Protein AF-A0A2M9ZW17-F1 (afdb_monomer_lite)

Structure (mmCIF, N/CA/C/O backbone):
data_AF-A0A2M9ZW17-F1
#
_entry.id   AF-A0A2M9ZW17-F1
#
loop_
_atom_site.group_PDB
_atom_site.id
_atom_site.type_symbol
_atom_site.label_atom_id
_atom_site.label_alt_id
_atom_site.label_comp_id
_atom_site.label_asym_id
_atom_site.label_entity_id
_atom_site.label_seq_id
_atom_site.pdbx_PDB_ins_code
_atom_site.Cartn_x
_atom_site.Cartn_y
_atom_site.Cartn_z
_atom_site.occupancy
_atom_site.B_iso_or_equiv
_atom_site.auth_seq_id
_atom_site.auth_comp_id
_atom_site.auth_asym_id
_atom_site.auth_atom_id
_atom_site.pdbx_PDB_model_num
ATOM 1 N N . MET A 1 1 ? 19.500 -14.813 8.245 1.00 52.47 1 MET A N 1
ATOM 2 C CA . MET A 1 1 ? 19.295 -13.391 8.603 1.00 52.47 1 MET A CA 1
ATOM 3 C C . MET A 1 1 ? 17.827 -13.066 8.398 1.00 52.47 1 MET A C 1
ATOM 5 O O . MET A 1 1 ? 17.281 -13.518 7.401 1.00 52.47 1 MET A O 1
ATOM 9 N N . ARG A 1 2 ? 17.176 -12.360 9.330 1.00 70.25 2 ARG A N 1
ATOM 10 C CA . ARG A 1 2 ? 15.869 -11.745 9.047 1.00 70.25 2 ARG A CA 1
ATOM 11 C C . ARG A 1 2 ? 16.156 -10.480 8.241 1.00 70.25 2 ARG A C 1
ATOM 13 O O . ARG A 1 2 ? 16.844 -9.610 8.760 1.00 70.25 2 ARG A O 1
ATOM 20 N N . TYR A 1 3 ? 15.700 -10.429 6.994 1.00 75.50 3 TYR A N 1
ATOM 21 C CA . TYR A 1 3 ? 15.730 -9.203 6.197 1.00 75.50 3 TYR A CA 1
ATOM 22 C C . TYR A 1 3 ? 14.903 -8.117 6.893 1.00 75.50 3 TYR A C 1
ATOM 24 O O . TYR A 1 3 ? 13.852 -8.414 7.473 1.00 75.50 3 TYR A O 1
ATOM 32 N N . SER A 1 4 ? 15.375 -6.878 6.835 1.00 90.06 4 SER A N 1
ATOM 33 C CA . SER A 1 4 ? 14.593 -5.695 7.197 1.00 90.06 4 SER A CA 1
ATOM 34 C C . SER A 1 4 ? 13.376 -5.549 6.277 1.00 90.06 4 SER A C 1
ATOM 36 O O . SER A 1 4 ? 13.341 -6.101 5.175 1.00 90.06 4 SER A O 1
ATOM 38 N N . TYR A 1 5 ? 12.352 -4.814 6.715 1.00 90.06 5 TYR A N 1
ATOM 39 C CA . TYR A 1 5 ? 11.165 -4.594 5.883 1.00 90.06 5 TYR A CA 1
ATOM 40 C C . TYR A 1 5 ? 11.478 -3.818 4.599 1.00 90.06 5 TYR A C 1
ATOM 42 O O . TYR A 1 5 ? 10.903 -4.130 3.561 1.00 90.06 5 TYR A O 1
ATOM 50 N N . GLU A 1 6 ? 12.467 -2.923 4.632 1.00 89.12 6 GLU A N 1
ATOM 51 C CA . GLU A 1 6 ? 12.974 -2.239 3.437 1.00 89.12 6 GLU A CA 1
ATOM 52 C C . GLU A 1 6 ? 13.608 -3.209 2.437 1.00 89.12 6 GLU A C 1
ATOM 54 O O . GLU A 1 6 ? 13.267 -3.197 1.260 1.00 89.12 6 GLU A O 1
ATOM 59 N N . GLU A 1 7 ? 14.464 -4.127 2.892 1.00 92.00 7 GLU A N 1
ATOM 60 C CA . GLU A 1 7 ? 15.045 -5.147 2.006 1.00 92.00 7 GLU A CA 1
ATOM 61 C C . GLU A 1 7 ? 13.966 -6.054 1.398 1.00 92.00 7 GLU A C 1
ATOM 63 O O . GLU A 1 7 ? 14.054 -6.442 0.231 1.00 92.00 7 GLU A O 1
ATOM 68 N N . ARG A 1 8 ? 12.915 -6.361 2.169 1.00 92.75 8 ARG A N 1
ATOM 69 C CA . ARG A 1 8 ? 11.758 -7.125 1.678 1.00 92.75 8 ARG A CA 1
ATOM 70 C C . ARG A 1 8 ? 10.925 -6.340 0.668 1.00 92.75 8 ARG A C 1
ATOM 72 O O . ARG A 1 8 ? 10.334 -6.967 -0.211 1.00 92.75 8 ARG A O 1
ATOM 79 N N . TRP A 1 9 ? 10.840 -5.016 0.795 1.00 93.69 9 TRP A N 1
ATOM 80 C CA . TRP A 1 9 ? 10.199 -4.157 -0.201 1.00 93.69 9 TRP A CA 1
ATOM 81 C C . TRP A 1 9 ? 11.016 -4.110 -1.490 1.00 93.69 9 TRP A C 1
ATOM 83 O O . TRP A 1 9 ? 10.462 -4.363 -2.554 1.00 93.69 9 TRP A O 1
ATOM 93 N N . GLU A 1 10 ? 12.328 -3.891 -1.411 1.00 94.31 10 GLU A N 1
ATOM 94 C CA . GLU A 1 10 ? 13.207 -3.861 -2.588 1.00 94.31 10 GLU A CA 1
ATOM 95 C C . GLU A 1 10 ? 13.155 -5.170 -3.390 1.00 94.31 10 GLU A C 1
ATOM 97 O O . GLU A 1 10 ? 13.170 -5.170 -4.624 1.00 94.31 10 GLU A O 1
ATOM 102 N N . GLU A 1 11 ? 13.053 -6.311 -2.704 1.00 94.38 11 GLU A N 1
ATOM 103 C CA . GLU A 1 11 ? 12.857 -7.600 -3.365 1.00 94.38 11 GLU A CA 1
ATOM 104 C C . GLU A 1 11 ? 11.476 -7.713 -4.031 1.00 94.38 11 GLU A C 1
ATOM 106 O O . GLU A 1 11 ? 11.378 -8.165 -5.176 1.00 94.38 11 GLU A O 1
ATOM 111 N N . ALA A 1 12 ? 10.409 -7.302 -3.339 1.00 94.56 12 ALA A N 1
ATOM 112 C CA . ALA A 1 12 ? 9.051 -7.320 -3.882 1.00 94.56 12 ALA A CA 1
ATOM 113 C C . ALA A 1 12 ? 8.913 -6.385 -5.093 1.00 94.56 12 ALA A C 1
ATOM 115 O O . ALA A 1 12 ? 8.365 -6.789 -6.121 1.00 94.56 12 ALA A O 1
ATOM 116 N N . ARG A 1 13 ? 9.486 -5.178 -5.015 1.00 95.56 13 ARG A N 1
ATOM 117 C CA . ARG A 1 13 ? 9.497 -4.186 -6.092 1.00 95.56 13 ARG A CA 1
ATOM 118 C C . ARG A 1 13 ? 10.063 -4.778 -7.375 1.00 95.56 13 ARG A C 1
ATOM 120 O O . ARG A 1 13 ? 9.382 -4.755 -8.392 1.00 95.56 13 ARG A O 1
ATOM 127 N N . LYS A 1 14 ? 11.245 -5.401 -7.320 1.00 95.25 14 LYS A N 1
ATOM 128 C CA . LYS A 1 14 ? 11.892 -6.022 -8.495 1.00 95.25 14 LYS A CA 1
ATOM 129 C C . LYS A 1 14 ? 11.020 -7.067 -9.194 1.00 95.25 14 LYS A C 1
ATOM 131 O O . LYS A 1 14 ? 11.181 -7.293 -10.390 1.00 95.25 14 LYS A O 1
ATOM 136 N N . ARG A 1 15 ? 10.121 -7.726 -8.457 1.00 94.75 15 ARG A N 1
ATOM 137 C CA . ARG A 1 15 ? 9.208 -8.745 -8.997 1.00 94.75 15 ARG A CA 1
ATOM 138 C C . ARG A 1 15 ? 7.959 -8.131 -9.631 1.00 94.75 15 ARG A C 1
ATOM 140 O O . ARG A 1 15 ? 7.449 -8.687 -10.597 1.00 94.75 15 ARG A O 1
ATOM 147 N N . ILE A 1 16 ? 7.468 -7.019 -9.087 1.00 94.62 16 ILE A N 1
ATOM 148 C CA . ILE A 1 16 ? 6.209 -6.377 -9.502 1.00 94.62 16 ILE A CA 1
ATOM 149 C C . ILE A 1 16 ? 6.447 -5.314 -10.585 1.00 94.62 16 ILE A C 1
ATOM 151 O O . ILE A 1 16 ? 5.638 -5.178 -11.500 1.00 94.62 16 ILE A O 1
ATOM 155 N N . GLU A 1 17 ? 7.564 -4.590 -10.524 1.00 95.56 17 GLU A N 1
ATOM 156 C CA . GLU A 1 17 ? 7.891 -3.476 -11.421 1.00 95.56 17 GLU A CA 1
ATOM 157 C C . GLU A 1 17 ? 7.797 -3.827 -12.915 1.00 95.56 17 GLU A C 1
ATOM 159 O O . GLU A 1 17 ? 7.141 -3.072 -13.633 1.00 95.56 17 GLU A O 1
ATOM 164 N N . PRO A 1 18 ? 8.317 -4.972 -13.407 1.00 94.38 18 PRO A N 1
ATOM 165 C CA . PRO A 1 18 ? 8.193 -5.321 -14.823 1.00 94.38 18 PRO A CA 1
ATOM 166 C C . PRO A 1 18 ? 6.740 -5.492 -15.279 1.00 94.38 18 PRO A C 1
ATOM 168 O O . PRO A 1 18 ? 6.405 -5.134 -16.406 1.00 94.38 18 PRO A O 1
ATOM 171 N N . MET A 1 19 ? 5.873 -6.018 -14.406 1.00 94.06 19 MET A N 1
ATOM 172 C CA . MET A 1 19 ? 4.450 -6.196 -14.699 1.00 94.06 19 MET A CA 1
ATOM 173 C C . MET A 1 19 ? 3.743 -4.842 -14.793 1.00 94.06 19 MET A C 1
ATOM 175 O O . MET A 1 19 ? 3.031 -4.592 -15.761 1.00 94.06 19 MET A O 1
ATOM 179 N N . VAL A 1 20 ? 3.969 -3.950 -13.822 1.00 92.62 20 VAL A N 1
ATOM 180 C CA . VAL A 1 20 ? 3.363 -2.608 -13.832 1.00 92.62 20 VAL A CA 1
ATOM 181 C C . VAL A 1 20 ? 3.885 -1.803 -15.022 1.00 92.62 20 VAL A C 1
ATOM 183 O O . VAL A 1 20 ? 3.102 -1.169 -15.722 1.00 92.62 20 VAL A O 1
ATOM 186 N N . TYR A 1 21 ? 5.183 -1.880 -15.318 1.00 93.00 21 TYR A N 1
ATOM 187 C CA . TYR A 1 21 ? 5.757 -1.239 -16.498 1.00 93.00 21 TYR A CA 1
ATOM 188 C C . TYR A 1 21 ? 5.132 -1.753 -17.799 1.00 93.00 21 TYR A C 1
ATOM 190 O O . TYR A 1 21 ? 4.774 -0.948 -18.659 1.00 93.00 21 TYR A O 1
ATOM 198 N N . ALA A 1 22 ? 4.944 -3.071 -17.934 1.00 90.50 22 ALA A N 1
ATOM 199 C CA . ALA A 1 22 ? 4.294 -3.657 -19.102 1.00 90.50 22 ALA A CA 1
ATOM 200 C C . ALA A 1 22 ? 2.854 -3.154 -19.273 1.00 90.50 22 ALA A C 1
ATOM 202 O O . ALA A 1 22 ? 2.497 -2.789 -20.384 1.00 90.50 22 ALA A O 1
ATOM 203 N N . MET A 1 23 ? 2.069 -3.036 -18.197 1.00 91.25 23 MET A N 1
ATOM 204 C CA . MET A 1 23 ? 0.714 -2.468 -18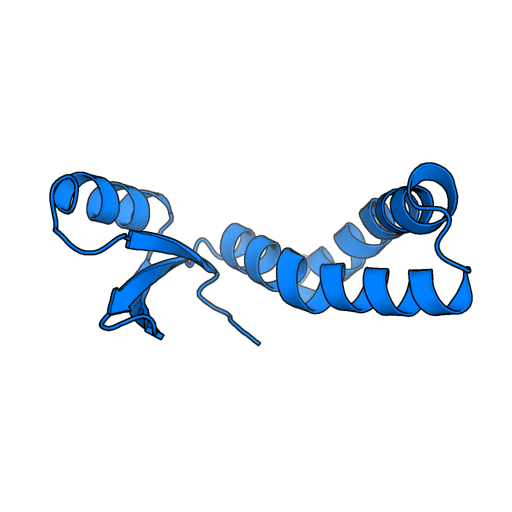.278 1.00 91.25 23 MET A CA 1
ATOM 205 C C . MET A 1 23 ? 0.726 -1.031 -18.817 1.00 91.25 23 MET A C 1
ATOM 207 O O . MET A 1 23 ? -0.059 -0.678 -19.692 1.00 91.25 23 MET A O 1
ATOM 211 N N . PHE A 1 24 ? 1.638 -0.189 -18.328 1.00 88.31 24 PHE A N 1
ATOM 212 C CA . PHE A 1 24 ? 1.721 1.207 -18.766 1.00 88.31 24 PHE A CA 1
ATOM 213 C C . PHE A 1 24 ? 2.182 1.330 -20.220 1.00 88.31 24 PHE A C 1
ATOM 215 O O . PHE A 1 24 ? 1.620 2.114 -20.982 1.00 88.31 24 PHE A O 1
ATOM 222 N N . TRP A 1 25 ? 3.186 0.552 -20.612 1.00 82.94 25 TRP A N 1
ATOM 223 C CA . TRP A 1 25 ? 3.735 0.615 -21.960 1.00 82.94 25 TRP A CA 1
ATOM 224 C C . TRP A 1 25 ? 2.849 -0.082 -23.003 1.00 82.94 25 TRP A C 1
ATOM 226 O O . TRP A 1 25 ? 2.643 0.463 -24.081 1.00 82.94 25 TRP A O 1
ATOM 236 N N . GLN A 1 26 ? 2.338 -1.278 -22.707 1.00 87.31 26 GLN A N 1
ATOM 237 C CA . GLN A 1 26 ? 1.635 -2.121 -23.681 1.00 87.31 26 GLN A CA 1
ATOM 238 C C . GLN A 1 26 ? 0.128 -1.878 -23.694 1.00 87.31 26 GLN A C 1
ATOM 240 O O . GLN A 1 26 ? -0.455 -1.796 -24.772 1.00 87.31 26 GLN A O 1
ATOM 245 N N . ASP A 1 27 ? -0.499 -1.758 -22.521 1.00 90.56 27 ASP A N 1
ATOM 246 C CA . ASP A 1 27 ? -1.962 -1.684 -22.435 1.00 90.56 27 ASP A CA 1
ATOM 247 C C . ASP A 1 27 ? -2.470 -0.240 -22.508 1.00 90.56 27 ASP A C 1
ATOM 249 O O . ASP A 1 27 ? -3.563 0.010 -23.018 1.00 90.56 27 ASP A O 1
ATOM 253 N N . LEU A 1 28 ? -1.684 0.715 -21.999 1.00 89.25 28 LEU A N 1
ATOM 254 C CA . LEU A 1 28 ? -2.053 2.134 -21.940 1.00 89.25 28 LEU A CA 1
ATOM 255 C C . LEU A 1 28 ? -1.337 3.007 -22.981 1.00 89.25 28 LEU A C 1
ATOM 257 O O . LEU A 1 28 ? -1.616 4.203 -23.041 1.00 89.25 28 LEU A O 1
ATOM 261 N N . ASP A 1 29 ? -0.436 2.424 -23.782 1.00 90.38 29 ASP A N 1
ATOM 262 C CA . ASP A 1 29 ? 0.361 3.110 -24.816 1.00 90.38 29 ASP A CA 1
ATOM 263 C C . ASP A 1 29 ? 1.097 4.359 -24.286 1.00 90.38 29 ASP A C 1
ATOM 265 O O . ASP A 1 29 ? 1.224 5.391 -24.949 1.00 90.38 29 ASP A O 1
ATOM 269 N N . ILE A 1 30 ? 1.568 4.293 -23.035 1.00 88.00 30 ILE A N 1
ATOM 270 C CA . ILE A 1 30 ? 2.309 5.390 -22.413 1.00 88.00 30 ILE A CA 1
ATOM 271 C C . ILE A 1 30 ? 3.776 5.294 -22.863 1.00 88.00 30 ILE A C 1
ATOM 273 O O . ILE A 1 30 ? 4.405 4.247 -22.668 1.00 88.00 30 ILE A O 1
ATOM 277 N N . PRO A 1 31 ? 4.369 6.373 -23.420 1.00 88.31 31 PRO A N 1
ATOM 278 C CA . PRO A 1 31 ? 5.767 6.373 -23.840 1.00 88.31 31 PRO A CA 1
ATOM 279 C C . PRO A 1 31 ? 6.703 5.943 -22.709 1.00 88.31 31 PRO A C 1
ATOM 281 O O . PRO A 1 31 ? 6.520 6.356 -21.563 1.00 88.31 31 PRO A O 1
ATOM 284 N N . GLY A 1 32 ? 7.732 5.152 -23.029 1.00 81.25 32 GLY A N 1
ATOM 285 C CA . GLY A 1 32 ? 8.589 4.499 -22.030 1.00 81.25 32 GLY A CA 1
ATOM 286 C C . GLY A 1 32 ? 9.173 5.443 -20.968 1.00 81.25 32 GLY A C 1
ATOM 287 O O . GLY A 1 32 ? 9.195 5.101 -19.790 1.00 81.25 32 GLY A O 1
ATOM 288 N N . GLU A 1 33 ? 9.568 6.662 -21.346 1.00 83.00 33 GLU A N 1
ATOM 289 C CA . GLU A 1 33 ? 10.088 7.672 -20.407 1.00 83.00 33 GLU A CA 1
ATOM 290 C C . GLU A 1 33 ? 9.047 8.138 -19.370 1.00 83.00 33 GLU A C 1
ATOM 292 O O . GLU A 1 33 ? 9.356 8.303 -18.185 1.00 83.00 33 GLU A O 1
ATOM 297 N N . HIS A 1 34 ? 7.789 8.280 -19.787 1.00 85.50 34 HIS A N 1
ATOM 298 C CA . HIS A 1 34 ? 6.682 8.616 -18.899 1.00 85.50 34 HIS A CA 1
ATOM 299 C C . HIS A 1 34 ? 6.236 7.396 -18.091 1.00 85.50 34 HIS A C 1
ATOM 301 O O . HIS A 1 34 ? 5.974 7.524 -16.894 1.00 85.50 34 HIS A O 1
ATOM 307 N N . ALA A 1 35 ? 6.227 6.211 -18.707 1.00 86.94 35 ALA A N 1
ATOM 308 C CA . ALA A 1 35 ? 5.873 4.958 -18.050 1.00 86.94 35 ALA A CA 1
ATOM 309 C C . ALA A 1 35 ? 6.771 4.690 -16.834 1.00 86.94 35 ALA A C 1
ATOM 311 O O . ALA A 1 35 ? 6.247 4.421 -15.758 1.00 86.94 35 ALA A O 1
ATOM 312 N N . VAL A 1 36 ? 8.096 4.862 -16.945 1.00 88.81 36 VAL A N 1
ATOM 313 C CA . VAL A 1 36 ? 9.018 4.700 -15.799 1.00 88.81 36 VAL A CA 1
ATOM 314 C C . VAL A 1 36 ? 8.666 5.646 -14.649 1.00 88.81 36 VAL A C 1
ATOM 316 O O . VAL A 1 36 ? 8.637 5.231 -13.490 1.00 88.81 36 VAL A O 1
ATOM 319 N N . THR A 1 37 ? 8.368 6.912 -14.950 1.00 89.06 37 THR A N 1
ATOM 320 C CA . THR A 1 37 ? 8.020 7.896 -13.914 1.00 89.06 37 THR A CA 1
ATOM 321 C C . THR A 1 37 ? 6.732 7.510 -13.187 1.00 89.06 37 THR A C 1
ATOM 323 O O . THR A 1 37 ? 6.695 7.533 -11.955 1.00 89.06 37 THR A O 1
ATOM 326 N N . TYR A 1 38 ? 5.694 7.107 -13.925 1.00 89.06 38 TYR A N 1
ATOM 327 C CA . TYR A 1 38 ? 4.436 6.663 -13.327 1.00 89.06 38 TYR A CA 1
ATOM 328 C C . TYR A 1 38 ? 4.590 5.364 -12.540 1.00 89.06 38 TYR A C 1
ATOM 330 O O . TYR A 1 38 ? 4.066 5.269 -11.435 1.00 89.06 38 TYR A O 1
ATOM 338 N N . VAL A 1 39 ? 5.345 4.394 -13.061 1.00 91.81 39 VAL A N 1
ATOM 339 C CA . VAL A 1 39 ? 5.629 3.128 -12.374 1.00 91.81 39 VAL A CA 1
ATOM 340 C C . VAL A 1 39 ? 6.312 3.391 -11.038 1.00 91.81 39 VAL A C 1
ATOM 342 O O . VAL A 1 39 ? 5.845 2.897 -10.014 1.00 91.81 39 VAL A O 1
ATOM 345 N N . ASN A 1 40 ? 7.359 4.219 -11.020 1.00 92.44 40 ASN A N 1
ATOM 346 C CA . ASN A 1 40 ? 8.045 4.572 -9.780 1.00 92.44 40 ASN A CA 1
ATOM 347 C C . ASN A 1 40 ? 7.099 5.263 -8.799 1.00 92.44 40 ASN A C 1
ATOM 349 O O . ASN A 1 40 ? 7.019 4.864 -7.642 1.00 92.44 40 ASN A O 1
ATOM 353 N N . TRP A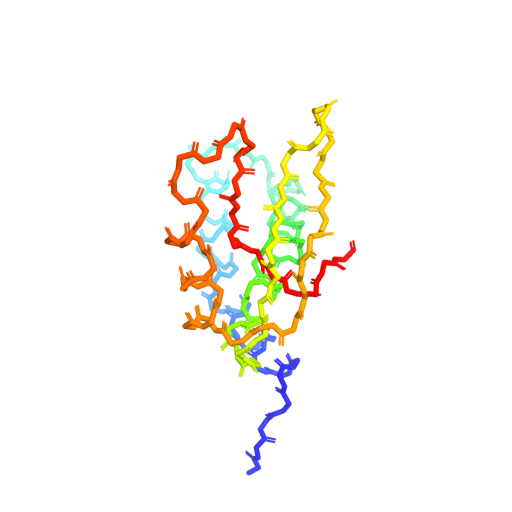 1 41 ? 6.332 6.252 -9.265 1.00 91.81 41 TRP A N 1
ATOM 354 C CA . TRP A 1 41 ? 5.371 6.945 -8.412 1.00 91.81 41 TRP A CA 1
ATOM 355 C C . TRP A 1 41 ? 4.338 5.981 -7.812 1.00 91.81 41 TRP A C 1
ATOM 357 O O . TRP A 1 41 ? 4.128 6.006 -6.605 1.00 91.81 41 TRP A O 1
ATOM 367 N N . ILE A 1 42 ? 3.748 5.087 -8.612 1.00 91.19 42 ILE A N 1
ATOM 368 C CA . ILE A 1 42 ? 2.762 4.098 -8.148 1.00 91.19 42 ILE A CA 1
ATOM 369 C C . ILE A 1 42 ? 3.381 3.155 -7.121 1.00 91.19 42 ILE A C 1
ATOM 371 O O . ILE A 1 42 ? 2.813 2.942 -6.049 1.00 91.19 42 ILE A O 1
ATOM 375 N N . LEU A 1 43 ? 4.545 2.586 -7.431 1.00 94.12 43 LEU A N 1
ATOM 376 C CA . LEU A 1 43 ? 5.186 1.620 -6.549 1.00 94.12 43 LEU A CA 1
ATOM 377 C C . LEU A 1 43 ? 5.600 2.267 -5.225 1.00 94.12 43 LEU A C 1
ATOM 379 O O . LEU A 1 43 ? 5.335 1.699 -4.171 1.00 94.12 43 LEU A O 1
ATOM 383 N N . ASP A 1 44 ? 6.183 3.463 -5.260 1.00 92.00 44 ASP A N 1
ATOM 384 C CA . ASP A 1 44 ? 6.719 4.118 -4.063 1.00 92.00 44 ASP A CA 1
ATOM 385 C C . ASP A 1 44 ? 5.666 4.854 -3.232 1.00 92.00 44 ASP A C 1
ATOM 387 O O . ASP A 1 44 ? 5.791 4.908 -2.008 1.00 92.00 44 ASP A O 1
ATOM 391 N N . ARG A 1 45 ? 4.636 5.432 -3.863 1.00 90.00 45 ARG A N 1
ATOM 392 C CA . ARG A 1 45 ? 3.607 6.216 -3.160 1.00 90.00 45 ARG A CA 1
ATOM 393 C C . ARG A 1 45 ? 2.366 5.418 -2.804 1.00 90.00 45 ARG A C 1
ATOM 395 O O . ARG A 1 45 ? 1.740 5.752 -1.807 1.00 90.00 45 ARG A O 1
ATOM 402 N N . LEU A 1 46 ? 2.005 4.408 -3.596 1.00 87.81 46 LEU A N 1
ATOM 403 C CA . LEU A 1 46 ? 0.787 3.628 -3.364 1.00 87.81 46 LEU A CA 1
ATOM 404 C C . LEU A 1 46 ? 1.110 2.250 -2.788 1.00 87.81 46 LEU A C 1
ATOM 406 O O . LEU A 1 46 ? 0.618 1.904 -1.721 1.00 87.81 46 LEU A O 1
ATOM 410 N N . PHE A 1 47 ? 1.969 1.471 -3.449 1.00 92.56 47 PHE A N 1
ATOM 411 C CA . PHE A 1 47 ? 2.203 0.081 -3.037 1.00 92.56 47 PHE A CA 1
ATOM 412 C C . PHE A 1 47 ? 3.136 -0.064 -1.839 1.00 92.56 47 PHE A C 1
ATOM 414 O O . PHE A 1 47 ? 2.891 -0.914 -0.985 1.00 92.56 47 PHE A O 1
ATOM 421 N N . ARG A 1 48 ? 4.212 0.724 -1.767 1.00 94.00 48 ARG A N 1
ATOM 422 C CA . ARG A 1 48 ? 5.204 0.607 -0.694 1.00 94.00 48 ARG A CA 1
ATOM 423 C C . ARG A 1 48 ? 4.584 0.817 0.695 1.00 94.00 48 ARG A C 1
ATOM 425 O O . ARG A 1 48 ? 4.797 -0.059 1.532 1.00 94.00 48 ARG A O 1
ATOM 432 N N . PRO A 1 49 ? 3.810 1.893 0.959 1.00 93.12 49 PRO A N 1
ATOM 433 C CA . PRO A 1 49 ? 3.105 2.069 2.231 1.00 93.12 49 PRO A CA 1
ATOM 434 C C . PRO A 1 49 ? 2.253 0.863 2.626 1.00 93.12 49 PRO A C 1
ATOM 436 O O . PRO A 1 49 ? 2.415 0.329 3.719 1.00 93.12 49 PRO A O 1
ATOM 439 N N . GLU A 1 50 ? 1.406 0.397 1.707 1.00 92.56 50 GLU A N 1
ATOM 440 C CA . GLU A 1 50 ? 0.507 -0.747 1.900 1.00 92.56 50 GLU A CA 1
ATOM 441 C C . GLU A 1 50 ? 1.278 -2.023 2.239 1.00 92.56 50 GLU A C 1
ATOM 443 O O . GLU A 1 50 ? 0.975 -2.726 3.204 1.00 92.56 50 GLU A O 1
ATOM 448 N N . TYR A 1 51 ? 2.329 -2.306 1.470 1.00 94.19 51 TYR A N 1
ATOM 449 C CA . TYR A 1 51 ? 3.152 -3.489 1.669 1.00 94.19 51 TYR A CA 1
ATOM 450 C C . TYR A 1 51 ? 3.851 -3.469 3.030 1.00 94.19 51 TYR A C 1
ATOM 452 O O . TYR A 1 51 ? 3.818 -4.466 3.750 1.00 94.19 51 TYR A O 1
ATOM 460 N N . LEU A 1 52 ? 4.465 -2.344 3.405 1.00 93.00 52 LEU A N 1
ATOM 461 C CA . LEU A 1 52 ? 5.151 -2.216 4.691 1.00 93.00 52 LEU A CA 1
ATOM 462 C C . LEU A 1 52 ? 4.166 -2.304 5.863 1.00 93.00 52 LEU A C 1
ATOM 464 O O . LEU A 1 52 ? 4.426 -3.046 6.808 1.00 93.00 52 LEU A O 1
ATOM 468 N N . SER A 1 53 ? 3.010 -1.643 5.770 1.00 92.81 53 SER A N 1
ATOM 469 C CA . SER A 1 53 ? 1.934 -1.756 6.761 1.00 92.81 53 SER A CA 1
ATOM 470 C C . SER A 1 53 ? 1.440 -3.189 6.933 1.00 92.81 53 SER A C 1
ATOM 472 O O . SER A 1 53 ? 1.257 -3.637 8.064 1.00 92.81 53 SER A O 1
ATOM 474 N N . ALA A 1 54 ? 1.311 -3.948 5.842 1.00 92.75 54 ALA A N 1
ATOM 475 C CA . ALA A 1 54 ? 0.954 -5.362 5.900 1.00 92.75 54 ALA A CA 1
ATOM 476 C C . ALA A 1 54 ? 2.046 -6.230 6.546 1.00 92.75 54 ALA A C 1
ATOM 478 O O . ALA A 1 54 ? 1.734 -7.184 7.256 1.00 92.75 54 ALA A O 1
ATOM 479 N N . LEU A 1 55 ? 3.328 -5.917 6.325 1.00 92.81 55 LEU A N 1
ATOM 480 C CA . LEU A 1 55 ? 4.432 -6.625 6.981 1.00 92.81 55 LEU A CA 1
ATOM 481 C C . LEU A 1 55 ? 4.520 -6.326 8.479 1.00 92.81 55 LEU A C 1
ATOM 483 O O . LEU A 1 55 ? 4.921 -7.204 9.247 1.00 92.81 55 LEU A O 1
ATOM 487 N N . GLU A 1 56 ? 4.192 -5.098 8.872 1.00 91.75 56 GLU A N 1
ATOM 488 C CA . GLU A 1 56 ? 4.222 -4.639 10.261 1.00 91.75 56 GLU A CA 1
ATOM 489 C C . GLU A 1 56 ? 2.942 -4.941 11.040 1.00 91.75 56 GLU A C 1
ATOM 491 O O . GLU A 1 56 ? 2.964 -4.833 12.264 1.00 91.75 56 GLU A O 1
ATOM 496 N N . ASP A 1 57 ? 1.866 -5.309 10.341 1.00 94.56 57 ASP A N 1
ATOM 497 C CA . ASP A 1 57 ? 0.496 -5.339 10.860 1.00 94.56 57 ASP A CA 1
ATOM 498 C C . ASP A 1 57 ? 0.124 -4.021 11.560 1.00 94.56 57 ASP A C 1
ATOM 500 O O . ASP A 1 57 ? -0.347 -3.992 12.696 1.00 94.56 57 ASP A O 1
ATOM 504 N N . LYS A 1 58 ? 0.414 -2.907 10.877 1.00 95.12 58 LYS A N 1
ATOM 505 C CA . LYS A 1 58 ? 0.127 -1.550 11.352 1.00 95.12 58 LYS A CA 1
ATOM 506 C C . LYS A 1 58 ? -0.693 -0.792 10.331 1.00 95.12 58 LYS A C 1
ATOM 508 O O . LYS A 1 58 ? -0.186 -0.400 9.276 1.00 95.12 58 LYS A O 1
ATOM 513 N N . TRP A 1 59 ? -1.927 -0.525 10.717 1.00 96.19 59 TRP A N 1
ATOM 514 C CA . TRP A 1 59 ? -2.946 0.106 9.898 1.00 96.19 59 TRP A CA 1
ATOM 515 C C . TRP A 1 59 ? -3.530 1.337 10.582 1.00 96.19 59 TRP A C 1
ATOM 517 O O . TRP A 1 59 ? -3.542 1.447 11.813 1.00 96.19 59 TRP A O 1
ATOM 527 N N . SER A 1 60 ? -4.041 2.243 9.761 1.00 96.19 60 SER A N 1
ATOM 528 C CA . SER A 1 60 ? -4.757 3.435 10.190 1.00 96.19 60 SER A CA 1
ATOM 529 C C . SER A 1 60 ? -6.188 3.403 9.674 1.00 96.19 60 SER A C 1
ATOM 531 O O . SER A 1 60 ? -6.482 2.844 8.613 1.00 96.19 60 SER A O 1
ATOM 533 N N . ILE A 1 61 ? -7.084 4.037 10.421 1.00 95.81 61 ILE A N 1
ATOM 534 C CA . ILE A 1 61 ? -8.420 4.367 9.950 1.00 95.81 61 ILE A CA 1
ATOM 535 C C . ILE A 1 61 ? -8.420 5.803 9.466 1.00 95.81 61 ILE A C 1
ATOM 537 O O . ILE A 1 61 ? -8.096 6.727 10.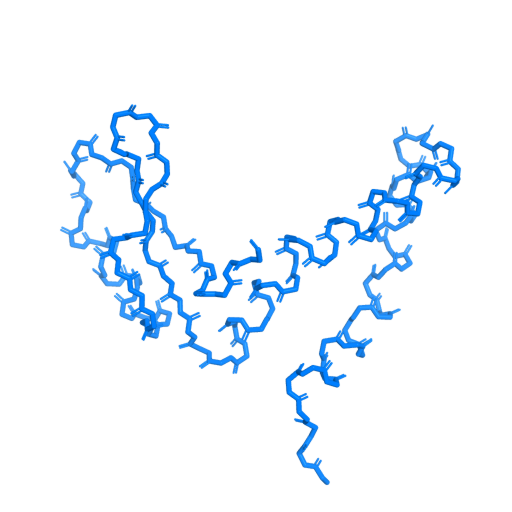211 1.00 95.81 61 ILE A O 1
ATOM 541 N N . TYR A 1 62 ? -8.870 5.982 8.236 1.00 94.38 62 TYR A N 1
ATOM 542 C CA . TYR A 1 62 ? -9.119 7.281 7.645 1.00 94.38 62 TYR A CA 1
ATOM 543 C C . TYR A 1 62 ? -10.618 7.532 7.538 1.00 94.38 62 TYR A C 1
ATOM 545 O O . TYR A 1 62 ? -11.419 6.600 7.406 1.00 94.38 62 TYR A O 1
ATOM 553 N N . GLY A 1 63 ? -11.001 8.803 7.582 1.00 93.31 63 GLY A N 1
ATOM 554 C CA . GLY A 1 63 ? -12.366 9.234 7.324 1.00 93.31 63 GLY A CA 1
ATOM 555 C C . GLY A 1 63 ? -12.426 10.520 6.515 1.00 93.31 63 GLY A C 1
ATOM 556 O O . GLY A 1 63 ? -11.456 11.273 6.450 1.00 93.31 63 GLY A O 1
ATOM 557 N N . SER A 1 64 ? -13.582 10.774 5.899 1.00 92.12 64 SER A N 1
ATOM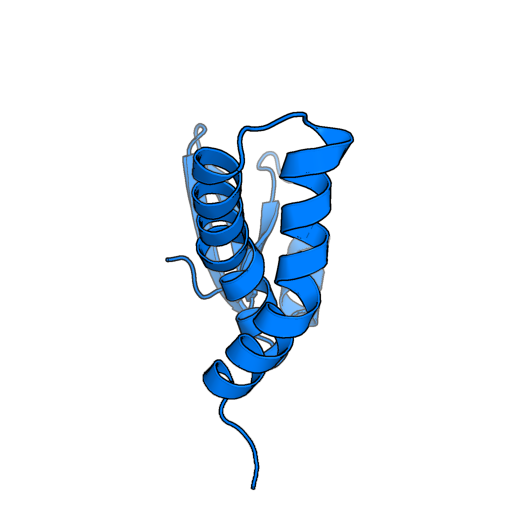 558 C CA . SER A 1 64 ? -13.839 12.031 5.187 1.00 92.12 64 SER A CA 1
ATOM 559 C C . SER A 1 64 ? -14.613 13.008 6.070 1.00 92.12 64 SER A C 1
ATOM 561 O O . SER A 1 64 ? -15.817 12.850 6.287 1.00 92.12 64 SER A O 1
ATOM 563 N N . ILE A 1 65 ? -13.934 14.036 6.579 1.00 89.25 65 ILE A N 1
ATOM 564 C CA . ILE A 1 65 ? -14.552 15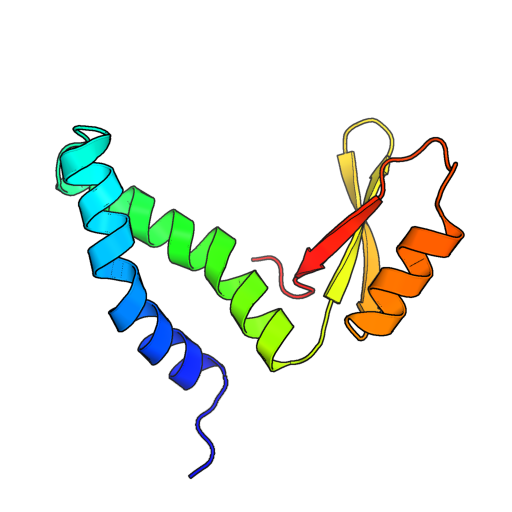.105 7.369 1.00 89.25 65 ILE A CA 1
ATOM 565 C C . ILE A 1 65 ? -14.547 16.376 6.528 1.00 89.25 65 ILE A C 1
ATOM 567 O O . ILE A 1 65 ? -13.496 16.901 6.190 1.00 89.25 65 ILE A O 1
ATOM 571 N N . GLN A 1 66 ? -15.737 16.876 6.181 1.00 89.06 66 GLN A N 1
ATOM 572 C CA . GLN A 1 66 ? -15.904 18.089 5.360 1.00 89.06 66 GLN A CA 1
ATOM 573 C C . GLN A 1 66 ? -15.211 18.019 3.983 1.00 89.06 66 GLN A C 1
ATOM 575 O O . GLN A 1 66 ? -14.836 19.043 3.425 1.00 89.06 66 GLN A O 1
ATOM 580 N N . GLY A 1 67 ? -15.080 16.814 3.418 1.00 86.69 67 GLY A N 1
ATOM 581 C CA . GLY A 1 67 ? -14.410 16.584 2.133 1.00 86.69 67 GLY A CA 1
ATOM 582 C C . GLY A 1 67 ? -12.905 16.338 2.247 1.00 86.69 67 GLY A C 1
ATOM 583 O O . GLY A 1 67 ? -12.311 15.867 1.284 1.00 86.69 67 GLY A O 1
ATOM 584 N N . GLU A 1 68 ? -12.313 16.560 3.421 1.00 90.56 68 GLU A N 1
ATOM 585 C CA . GLU A 1 68 ? -10.901 16.288 3.684 1.00 90.56 68 GLU A CA 1
ATOM 586 C C . GLU A 1 68 ? -10.703 14.870 4.221 1.00 90.56 68 GLU A C 1
ATOM 588 O O . GLU A 1 68 ? -11.509 14.368 5.012 1.00 90.56 68 GLU A O 1
ATOM 593 N N . ILE A 1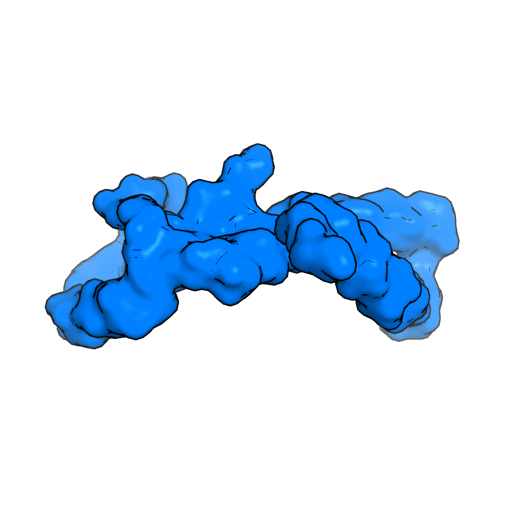 69 ? -9.617 14.226 3.792 1.00 89.69 69 ILE A N 1
ATOM 594 C CA . ILE A 1 69 ? -9.187 12.925 4.308 1.00 89.69 69 ILE A CA 1
ATOM 595 C C . ILE A 1 69 ? -8.394 13.163 5.589 1.00 89.69 69 ILE A C 1
ATOM 597 O O . ILE A 1 69 ? -7.353 13.816 5.565 1.00 89.69 69 ILE A O 1
ATOM 601 N N . VAL A 1 70 ? -8.866 12.604 6.699 1.00 92.62 70 VAL A N 1
ATOM 602 C CA . VAL A 1 70 ? -8.199 12.710 7.999 1.00 92.62 70 VAL A CA 1
ATOM 603 C C . VAL A 1 70 ? -7.921 11.332 8.577 1.00 92.62 70 VAL A C 1
ATOM 605 O O . VAL A 1 70 ? -8.749 10.428 8.471 1.00 92.62 70 VAL A O 1
ATOM 608 N N . GLU A 1 71 ? -6.754 11.177 9.195 1.00 93.50 71 GLU A N 1
ATOM 609 C CA . GLU A 1 71 ? -6.439 10.006 10.011 1.00 93.50 71 GLU A CA 1
ATOM 610 C C . GLU A 1 71 ? -7.182 10.116 11.345 1.00 93.50 71 GLU A C 1
ATOM 612 O O . GLU A 1 71 ? -7.066 11.115 12.056 1.00 93.50 71 GLU A O 1
ATOM 617 N N . LEU A 1 72 ? -7.991 9.110 11.658 1.00 93.75 72 LEU A N 1
ATOM 618 C CA . LEU A 1 72 ? -8.829 9.064 12.855 1.00 93.75 72 LEU A CA 1
ATOM 619 C C . LEU A 1 72 ? -8.183 8.232 13.961 1.00 93.75 72 LEU A C 1
ATOM 621 O O . LEU A 1 72 ? -8.275 8.586 15.134 1.00 93.75 72 LEU A O 1
ATOM 625 N N . GLU A 1 73 ? -7.541 7.130 13.581 1.00 94.50 73 GLU A N 1
ATOM 626 C CA . GLU A 1 73 ? -6.859 6.213 14.490 1.00 94.50 73 GLU A CA 1
ATOM 627 C C . GLU A 1 73 ? -5.690 5.555 13.754 1.00 94.50 73 GLU A C 1
ATOM 629 O O . GLU A 1 73 ? -5.794 5.302 12.557 1.00 94.50 73 GLU A O 1
ATOM 634 N N . ALA A 1 74 ? -4.582 5.297 14.449 1.00 94.19 74 ALA A N 1
ATOM 635 C CA . ALA A 1 74 ? -3.335 4.839 13.841 1.00 94.19 74 ALA A CA 1
ATOM 636 C C . ALA A 1 74 ? -2.699 3.690 14.627 1.00 94.19 74 ALA A C 1
ATOM 638 O O . ALA A 1 74 ? -2.913 3.557 15.832 1.00 94.19 74 ALA A O 1
ATOM 639 N N . ASN A 1 75 ? -1.831 2.925 13.957 1.00 93.75 75 ASN A N 1
ATOM 640 C CA . ASN A 1 75 ? -1.079 1.800 14.534 1.00 93.75 75 ASN A CA 1
ATOM 641 C C . ASN A 1 75 ? -1.962 0.669 15.091 1.00 93.75 75 ASN A C 1
ATOM 643 O O . ASN A 1 75 ? -1.616 0.043 16.094 1.00 93.75 75 ASN A O 1
ATOM 647 N N . LEU A 1 76 ? -3.083 0.401 14.427 1.00 95.75 76 LEU A N 1
ATOM 648 C CA . LEU A 1 76 ? -3.957 -0.732 14.713 1.00 95.75 76 LEU A CA 1
ATOM 649 C C . LEU A 1 76 ? -3.450 -2.001 14.026 1.00 95.75 76 LEU A C 1
ATOM 651 O O . LEU A 1 76 ? -2.872 -1.928 12.940 1.00 95.75 76 LEU A O 1
ATOM 655 N N . SER A 1 77 ? -3.736 -3.164 14.613 1.00 96.62 77 SER A N 1
ATOM 656 C CA . SER A 1 77 ? -3.685 -4.417 13.853 1.00 96.62 77 SER A CA 1
ATOM 657 C C . SER A 1 77 ? -4.767 -4.412 12.769 1.00 96.62 77 SER A C 1
ATOM 659 O O . SER A 1 77 ? -5.766 -3.690 12.874 1.00 96.62 77 SER A O 1
ATOM 661 N N . TYR A 1 78 ? -4.610 -5.231 11.728 1.00 95.44 78 TYR A N 1
ATOM 662 C CA . TYR A 1 78 ? -5.618 -5.307 10.668 1.00 95.44 78 TYR A CA 1
ATOM 663 C C . TYR A 1 78 ? -6.992 -5.753 11.193 1.00 95.44 78 TYR A C 1
ATOM 665 O O . TYR A 1 78 ? -8.028 -5.258 10.743 1.00 95.44 78 TYR A O 1
ATOM 673 N N . GLU A 1 79 ? -7.017 -6.667 12.167 1.00 97.06 79 GLU A N 1
ATOM 674 C CA . GLU A 1 79 ? -8.265 -7.146 12.768 1.00 97.06 79 GLU A CA 1
ATOM 675 C C . GLU A 1 79 ? -8.930 -6.073 13.638 1.00 97.06 79 GLU A C 1
ATOM 677 O O . GLU A 1 79 ? -10.135 -5.859 13.504 1.00 97.06 79 GLU A O 1
ATOM 682 N N . ASP A 1 80 ? -8.165 -5.314 14.428 1.00 97.31 80 ASP A N 1
ATOM 683 C CA . ASP A 1 80 ? -8.716 -4.187 15.196 1.00 97.31 80 ASP A CA 1
ATOM 684 C C . ASP A 1 80 ? -9.271 -3.095 14.271 1.00 97.31 80 ASP A C 1
ATOM 686 O O . ASP A 1 80 ? -10.338 -2.528 14.525 1.00 97.31 80 ASP A O 1
ATOM 690 N N . ALA A 1 81 ? -8.582 -2.827 13.159 1.00 96.19 81 ALA A N 1
ATOM 691 C CA . ALA A 1 81 ? -9.026 -1.875 12.148 1.00 96.19 81 ALA A CA 1
ATOM 692 C C . ALA A 1 81 ? -10.334 -2.334 11.466 1.00 96.19 81 ALA A C 1
ATOM 694 O O . ALA A 1 81 ? -11.248 -1.533 11.243 1.00 96.19 81 ALA A O 1
ATOM 695 N N . LYS A 1 82 ? -10.483 -3.635 11.189 1.00 96.31 82 LYS A N 1
ATOM 696 C CA . LYS A 1 82 ? -11.746 -4.211 10.692 1.00 96.31 82 LYS A CA 1
ATOM 697 C C . LYS A 1 82 ? -12.870 -4.099 11.715 1.00 96.31 82 LYS A C 1
ATOM 699 O O . LYS A 1 82 ? -13.972 -3.677 11.359 1.00 96.31 82 LYS A O 1
ATOM 704 N N . ASP A 1 83 ? -12.597 -4.428 12.972 1.00 96.75 83 ASP A N 1
ATOM 705 C CA . ASP A 1 83 ? -13.567 -4.304 14.059 1.00 96.75 83 ASP A CA 1
ATOM 706 C C . ASP A 1 83 ? -14.024 -2.854 14.244 1.00 96.75 83 ASP A C 1
ATOM 708 O O . ASP A 1 83 ? -15.206 -2.601 14.502 1.00 96.75 83 ASP A O 1
ATOM 712 N N . PHE A 1 84 ? -13.117 -1.888 14.072 1.00 94.62 84 PHE A N 1
ATOM 713 C CA . PHE A 1 84 ? -13.457 -0.468 14.046 1.00 94.62 84 PHE A CA 1
ATOM 714 C C . PHE A 1 84 ? -14.455 -0.157 12.925 1.00 94.62 84 PHE A C 1
ATOM 716 O O . PHE A 1 84 ? -15.504 0.433 13.194 1.00 94.62 84 PHE A O 1
ATOM 723 N N . LEU A 1 85 ? -14.181 -0.583 11.684 1.00 93.50 85 LEU A N 1
ATOM 724 C CA . LEU A 1 85 ? -15.083 -0.335 10.552 1.00 93.50 85 LEU A CA 1
ATOM 725 C C . LEU A 1 85 ? -16.478 -0.934 10.772 1.00 93.50 85 LEU A C 1
ATOM 727 O O . LEU A 1 85 ? -17.477 -0.279 10.477 1.00 93.50 85 LEU A O 1
ATOM 731 N N . VAL A 1 86 ? -16.562 -2.144 11.330 1.00 93.62 86 VAL A N 1
ATOM 732 C CA . VAL A 1 86 ? -17.846 -2.791 11.651 1.00 93.62 86 VAL A CA 1
ATOM 733 C C . VAL A 1 86 ? -18.620 -1.987 12.699 1.00 93.62 86 VAL A C 1
ATOM 735 O O . VAL A 1 86 ? -19.816 -1.752 12.536 1.00 93.62 86 VAL A O 1
ATOM 738 N N . LYS A 1 87 ? -17.951 -1.493 13.749 1.00 93.50 87 LYS A N 1
ATOM 739 C CA . LYS A 1 87 ? -18.581 -0.647 14.785 1.00 93.50 87 LYS A CA 1
ATOM 740 C C . LYS A 1 87 ? -19.073 0.698 14.245 1.00 93.50 87 LYS A C 1
ATOM 742 O O . LYS A 1 87 ? -19.954 1.305 14.850 1.00 93.50 87 LYS A O 1
ATOM 747 N N . LYS A 1 88 ? -18.500 1.165 13.135 1.00 90.62 88 LYS A N 1
ATOM 748 C CA . LYS A 1 88 ? -18.836 2.428 12.458 1.00 90.62 88 LYS A CA 1
ATOM 749 C C . LYS A 1 88 ? -19.789 2.251 11.282 1.00 90.62 88 LYS A C 1
ATOM 751 O O . LYS A 1 88 ? -20.111 3.217 10.587 1.00 90.62 88 LYS A O 1
ATOM 756 N N . GLN A 1 89 ? -20.267 1.031 11.057 1.00 82.88 89 GLN A N 1
ATOM 757 C CA . GLN A 1 89 ? -21.229 0.735 10.010 1.00 82.88 89 GLN A CA 1
ATOM 758 C C . GLN A 1 89 ? -22.547 1.477 10.294 1.00 82.88 89 GLN A C 1
ATOM 760 O O . GLN A 1 89 ? -23.271 1.152 11.230 1.00 82.88 89 GLN A O 1
ATOM 765 N N . GLY A 1 90 ? -22.853 2.492 9.481 1.00 81.44 90 GLY A N 1
ATOM 766 C CA . GLY A 1 90 ? -24.032 3.354 9.647 1.00 81.44 90 GLY A CA 1
ATOM 767 C C . GLY A 1 90 ? -23.722 4.797 10.055 1.00 81.44 90 GLY A C 1
ATOM 768 O O . GLY A 1 90 ? -24.638 5.622 10.084 1.00 81.44 90 GLY A O 1
ATOM 769 N N . ASP A 1 91 ? -22.455 5.130 10.313 1.00 86.44 91 ASP A N 1
ATOM 770 C CA . ASP A 1 91 ? -22.039 6.520 10.484 1.00 86.44 91 ASP A CA 1
ATOM 771 C C . ASP A 1 91 ? -22.244 7.319 9.185 1.00 86.44 91 ASP A C 1
ATOM 773 O O . ASP A 1 91 ? -22.197 6.795 8.072 1.00 86.44 91 ASP A O 1
ATOM 777 N N . ARG A 1 92 ? -22.459 8.634 9.322 1.00 84.19 92 ARG A N 1
ATOM 778 C CA . ARG A 1 92 ? -22.598 9.548 8.169 1.00 84.19 92 ARG A CA 1
ATOM 779 C C . ARG A 1 92 ? -21.279 9.813 7.442 1.00 84.19 92 ARG A C 1
ATOM 781 O O . ARG A 1 92 ? -21.294 10.395 6.362 1.00 84.19 92 ARG A O 1
ATOM 788 N N . ILE A 1 93 ? -20.163 9.449 8.064 1.00 87.12 93 ILE A N 1
ATOM 789 C CA . ILE A 1 93 ? -18.817 9.628 7.532 1.00 87.12 93 ILE A CA 1
ATOM 790 C C . ILE A 1 93 ? -18.376 8.304 6.912 1.00 87.12 93 ILE A C 1
ATOM 792 O O . ILE A 1 93 ? -18.534 7.243 7.516 1.00 87.12 93 ILE A O 1
ATOM 796 N N . SER A 1 94 ? -17.803 8.372 5.713 1.00 89.81 94 SER A N 1
ATOM 797 C CA . SER A 1 94 ? -17.120 7.231 5.109 1.00 89.81 94 SER A CA 1
ATOM 798 C C . SER A 1 94 ? -15.821 6.968 5.856 1.00 89.81 94 SER A C 1
ATOM 800 O O . SER A 1 94 ? -15.031 7.893 6.038 1.00 89.81 94 SER A O 1
ATOM 802 N N . HIS A 1 95 ? -15.606 5.714 6.242 1.00 93.38 95 HIS A N 1
ATOM 803 C CA . HIS A 1 95 ? -14.390 5.242 6.896 1.00 93.38 95 HIS A CA 1
ATOM 804 C C . HIS A 1 95 ? -13.718 4.189 6.016 1.00 93.38 95 HIS A C 1
ATOM 806 O O . HIS A 1 95 ? -14.410 3.386 5.384 1.00 93.38 95 HIS A O 1
ATOM 812 N N . TRP A 1 96 ? -12.391 4.166 5.986 1.00 94.12 96 TRP A N 1
ATOM 813 C CA . TRP A 1 96 ? -11.629 3.111 5.319 1.00 94.12 96 TRP A CA 1
ATOM 814 C C . TRP A 1 96 ? -10.318 2.835 6.048 1.00 94.12 96 TRP A C 1
ATOM 816 O O . TRP A 1 96 ? -9.820 3.665 6.806 1.00 94.12 96 TRP A O 1
ATOM 826 N N . ILE A 1 97 ? -9.782 1.640 5.813 1.00 95.12 97 ILE A N 1
ATOM 827 C CA . ILE A 1 97 ? -8.464 1.236 6.298 1.00 95.12 97 ILE A CA 1
ATOM 828 C C . ILE A 1 97 ? -7.429 1.707 5.280 1.00 95.12 97 ILE A C 1
ATOM 830 O O . ILE A 1 97 ? -7.635 1.550 4.076 1.00 95.12 97 ILE A O 1
ATOM 834 N N . GLY A 1 98 ? -6.333 2.273 5.767 1.00 94.06 98 GLY A N 1
ATOM 835 C CA . GLY A 1 98 ? -5.164 2.608 4.966 1.00 94.06 98 GLY A CA 1
ATOM 836 C C . GLY A 1 98 ? -3.868 2.309 5.720 1.00 94.06 98 GLY A C 1
ATOM 837 O O . GLY A 1 98 ? -3.900 1.956 6.905 1.00 94.06 98 GLY A O 1
ATOM 838 N N . PRO A 1 99 ? -2.719 2.438 5.049 1.00 94.12 99 PRO A N 1
ATOM 839 C CA . PRO A 1 99 ? -1.428 2.172 5.656 1.00 94.12 99 PRO A CA 1
ATOM 840 C C . PRO A 1 99 ? -1.108 3.232 6.714 1.00 94.12 99 PRO A C 1
ATOM 842 O O . PRO A 1 99 ? -1.295 4.420 6.471 1.00 94.12 99 PRO A O 1
ATOM 845 N N . SER A 1 100 ? -0.559 2.823 7.861 1.00 88.12 100 SER A N 1
ATOM 846 C CA . SER A 1 100 ? -0.117 3.752 8.919 1.00 88.12 100 SER A CA 1
ATOM 847 C C . SER A 1 100 ? 1.066 4.633 8.523 1.00 88.12 100 SER A C 1
ATOM 849 O O . SER A 1 100 ? 1.398 5.586 9.223 1.00 88.12 100 SER A O 1
ATOM 851 N N . ILE A 1 101 ? 1.764 4.284 7.445 1.00 73.94 101 ILE A N 1
ATOM 852 C CA . ILE A 1 101 ? 2.965 4.980 6.989 1.00 73.94 101 ILE A CA 1
ATOM 853 C C . ILE A 1 101 ? 2.622 5.692 5.679 1.00 73.94 101 ILE A C 1
ATOM 855 O O . ILE A 1 101 ? 2.968 5.204 4.606 1.00 73.94 101 ILE A O 1
ATOM 859 N N . MET A 1 102 ? 1.926 6.831 5.738 1.00 61.50 102 MET A N 1
ATOM 860 C CA . MET A 1 102 ? 1.765 7.670 4.545 1.00 61.50 102 MET A CA 1
ATOM 861 C C . MET A 1 102 ? 3.021 8.533 4.290 1.00 61.50 102 MET A C 1
ATOM 863 O O . MET A 1 102 ? 3.607 9.047 5.246 1.00 61.50 102 MET A O 1
ATOM 867 N N . PRO A 1 103 ? 3.472 8.654 3.024 1.00 52.81 103 PRO A N 1
ATOM 868 C CA . PRO A 1 103 ? 4.663 9.416 2.633 1.00 52.81 103 PRO A CA 1
ATOM 869 C C . PRO A 1 103 ? 4.417 10.917 2.412 1.00 52.81 103 PRO A C 1
ATOM 871 O O . PRO A 1 103 ? 3.250 11.356 2.424 1.00 52.81 103 PRO A O 1
#

Radius of gyration: 16.69 Å; chains: 1; bounding box: 43×32×40 Å

Secondary structure (DSSP, 8-state):
----HHHHHHHHHHHHHHHHHHIIIIIS---HHHHHHHHHHHIIIIIHHHHHHHHHT-EEEEEEETTEEEEEEEEE-HHHHHHHHHHTTT-SS-EEEEES---

Organism: NCBI:txid2023192

pLDDT: mean 90.21, std 7.66, range [52.47, 97.31]

Foldseek 3Di:
DPDDLVVVLVVVCVVCLVVQLCCCCPVVVHPNVVSVVVSCCCSVQPVSLVSSCVVQQKKFKWKQDPNDIDTDGTGHGPVVLVVVVVVCVPPPIDIDIDGRDHD

Sequence (103 aa):
MRYSYEERWEEARKRIEPMVYAMFWQDLDIPGEHAVTYVNWILDRLFRPEYLSALEDKWSIYGSIQGEIVELEANLSYEDAKDFLVKKQGDRISHWIGPSIMP